Protein AF-A0A2N5Z6J4-F1 (afdb_monomer)

pLDDT: mean 93.91, std 9.05, range [52.53, 98.88]

Mean predicted aligned error: 3.53 Å

Secondary structure (DSSP, 8-state):
----HHHHIIIIIIIIHHHHHHTT-HHHHHHHHHHHHHHHHHTTSSS-TT-TT-HHHHHHHHHHHTS-HHHHHHTGGGHHIIIIIIHHHHHSS--TTEEEE-TT-TTTTT-TT-EETTEEEEEHHHHHHHHHHHHHHHHHHHHTTSS------GGG----

Radius of gyration: 15.39 Å; Cα contacts (8 Å, |Δi|>4): 216; chains: 1; bounding box: 33×27×46 Å

Structure (mmCIF, N/CA/C/O backbone):
data_AF-A0A2N5Z6J4-F1
#
_entry.id   AF-A0A2N5Z6J4-F1
#
loop_
_atom_site.group_PDB
_atom_site.id
_atom_site.type_symbol
_atom_site.label_atom_id
_atom_site.label_alt_id
_atom_site.label_comp_id
_atom_site.label_asym_id
_atom_site.label_entity_id
_atom_site.label_seq_id
_atom_site.pdbx_PDB_ins_code
_atom_site.Cartn_x
_atom_site.Cartn_y
_atom_site.Cartn_z
_atom_site.occupancy
_atom_site.B_iso_or_equiv
_atom_site.auth_seq_id
_atom_site.auth_comp_id
_atom_site.auth_asym_id
_atom_site.auth_atom_id
_atom_site.pdbx_PDB_model_num
ATOM 1 N N . MET A 1 1 ? 5.269 9.453 25.860 1.00 52.53 1 MET A N 1
ATOM 2 C CA . MET A 1 1 ? 4.213 10.074 25.035 1.00 52.53 1 MET A CA 1
ATOM 3 C C . MET A 1 1 ? 3.572 8.949 24.235 1.00 52.53 1 MET A C 1
ATOM 5 O O . MET A 1 1 ? 4.304 8.224 23.576 1.00 52.53 1 MET A O 1
ATOM 9 N N . GLU A 1 2 ? 2.275 8.692 24.409 1.00 60.47 2 GLU A N 1
ATOM 10 C CA . GLU A 1 2 ? 1.576 7.605 23.702 1.00 60.47 2 GLU A CA 1
ATOM 11 C C . GLU A 1 2 ? 1.288 8.087 22.271 1.00 60.47 2 GLU A C 1
ATOM 13 O O . GLU A 1 2 ? 0.508 9.014 22.088 1.00 60.47 2 GLU A O 1
ATOM 18 N N . LEU A 1 3 ? 1.977 7.525 21.272 1.00 71.00 3 LEU A N 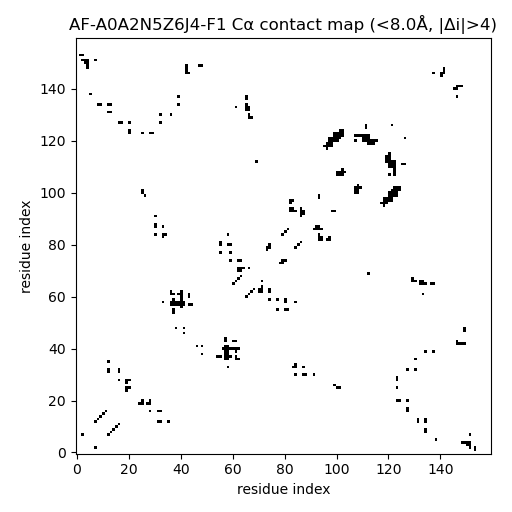1
ATOM 19 C CA . LEU A 1 3 ? 1.750 7.829 19.857 1.00 71.00 3 LEU A CA 1
ATOM 20 C C . LEU A 1 3 ? 0.381 7.276 19.437 1.00 71.00 3 LEU A C 1
ATOM 22 O O . LEU A 1 3 ? 0.162 6.061 19.466 1.00 71.00 3 LEU A O 1
ATOM 26 N N . SER A 1 4 ? -0.536 8.150 19.033 1.00 87.25 4 SER A N 1
ATOM 27 C CA . SER A 1 4 ? -1.816 7.738 18.460 1.00 87.25 4 SER A CA 1
ATOM 28 C C . SER A 1 4 ? -1.611 7.023 17.122 1.00 87.25 4 SER A C 1
ATOM 30 O O . SER A 1 4 ? -0.600 7.192 16.437 1.00 87.25 4 SER A O 1
ATOM 32 N N . SER A 1 5 ? -2.595 6.234 16.695 1.00 90.19 5 SER A N 1
ATOM 33 C CA . SER A 1 5 ? -2.560 5.597 15.372 1.00 90.19 5 SER A CA 1
ATOM 34 C C . SER A 1 5 ? -2.466 6.616 14.231 1.00 90.19 5 SER A C 1
ATOM 36 O O . SER A 1 5 ? -1.793 6.357 13.234 1.00 90.19 5 SER A O 1
ATOM 38 N N . LYS A 1 6 ? -3.101 7.786 14.388 1.00 92.50 6 LYS A N 1
ATOM 39 C CA . LYS A 1 6 ? -3.066 8.879 13.414 1.00 92.50 6 LYS A CA 1
ATOM 40 C C . LYS A 1 6 ? -1.657 9.441 13.282 1.00 92.50 6 LYS A C 1
ATOM 42 O O . LYS A 1 6 ? -1.152 9.546 12.168 1.00 92.50 6 LYS A O 1
ATOM 47 N N . GLU A 1 7 ? -1.007 9.732 14.408 1.00 90.81 7 GLU A N 1
ATOM 48 C CA . GLU A 1 7 ? 0.384 10.198 14.426 1.00 90.81 7 GLU A CA 1
ATOM 49 C C . GLU A 1 7 ? 1.337 9.132 13.883 1.00 90.81 7 GLU A C 1
ATOM 51 O O . GLU A 1 7 ? 2.256 9.455 13.138 1.00 90.81 7 GLU A O 1
ATOM 56 N N . PHE A 1 8 ? 1.094 7.855 14.186 1.00 90.88 8 PHE A N 1
ATOM 57 C CA . PHE A 1 8 ? 1.871 6.749 13.634 1.00 90.88 8 PHE A CA 1
ATOM 58 C C . PHE A 1 8 ? 1.770 6.671 12.105 1.00 90.88 8 PHE A C 1
ATOM 60 O O . PHE A 1 8 ? 2.793 6.593 11.427 1.00 90.88 8 PHE A O 1
ATOM 67 N N . ILE A 1 9 ? 0.556 6.738 11.547 1.00 95.00 9 ILE A N 1
ATOM 68 C CA . ILE A 1 9 ? 0.340 6.739 10.092 1.00 95.00 9 ILE A CA 1
ATOM 69 C C . ILE A 1 9 ? 1.011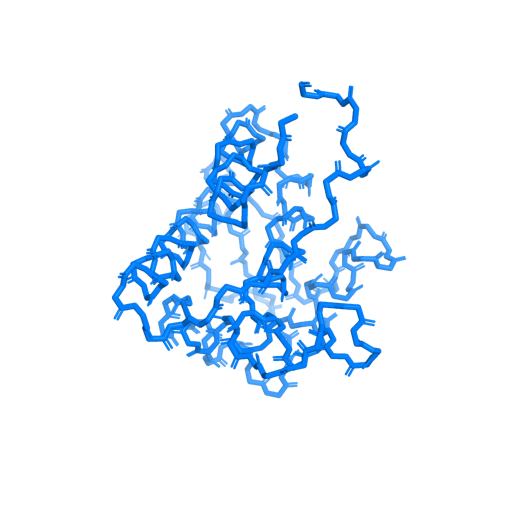 7.961 9.454 1.00 95.00 9 ILE A C 1
ATOM 71 O O . ILE A 1 9 ? 1.702 7.822 8.445 1.00 95.00 9 ILE A O 1
ATOM 75 N N . GLN A 1 10 ? 0.828 9.144 10.042 1.00 95.75 10 GLN A N 1
ATOM 76 C CA . GLN A 1 10 ? 1.407 10.390 9.546 1.00 95.75 10 GLN A CA 1
ATOM 77 C C . GLN A 1 10 ? 2.943 10.333 9.542 1.00 95.75 10 GLN A C 1
ATOM 79 O O . GLN A 1 10 ? 3.572 10.551 8.509 1.00 95.75 10 GLN A O 1
ATOM 84 N N . LYS A 1 11 ? 3.559 9.952 10.660 1.00 92.88 11 LYS A N 1
ATOM 85 C CA . LYS A 1 11 ? 5.016 9.921 10.788 1.00 92.88 11 LYS A CA 1
ATOM 86 C C . LYS A 1 11 ? 5.653 8.794 9.972 1.00 92.88 11 LYS A C 1
ATOM 88 O O . LYS A 1 11 ? 6.506 9.039 9.127 1.00 92.88 11 LYS A O 1
ATOM 93 N N . VAL A 1 12 ? 5.229 7.550 10.185 1.00 93.06 12 VAL A N 1
ATOM 94 C CA . VAL A 1 12 ? 5.932 6.376 9.641 1.00 93.06 12 VAL A CA 1
ATOM 95 C C . VAL A 1 12 ? 5.538 6.114 8.185 1.00 93.06 12 VAL A C 1
ATOM 97 O O . VAL A 1 12 ? 6.390 5.946 7.309 1.00 93.06 12 VAL A O 1
ATOM 100 N N . PHE A 1 13 ? 4.236 6.097 7.887 1.00 96.38 13 PHE A N 1
ATOM 101 C CA . PHE A 1 13 ? 3.759 5.720 6.551 1.00 96.38 13 PHE A CA 1
ATOM 102 C C . PHE A 1 13 ? 3.756 6.874 5.552 1.00 96.38 13 PHE A C 1
ATOM 104 O O . PHE A 1 13 ? 3.866 6.620 4.354 1.00 96.38 13 PHE A O 1
ATOM 111 N N . ILE A 1 14 ? 3.631 8.123 6.010 1.00 98.44 14 ILE A N 1
ATOM 112 C CA . ILE A 1 14 ? 3.710 9.285 5.122 1.00 98.44 14 ILE A CA 1
ATOM 113 C C . ILE A 1 14 ? 5.126 9.857 5.130 1.00 98.44 14 ILE A C 1
ATOM 115 O O . ILE A 1 14 ? 5.788 9.759 4.101 1.00 98.44 14 ILE A O 1
ATOM 119 N N . GLU A 1 15 ? 5.599 10.421 6.241 1.00 97.69 15 GLU A N 1
ATOM 120 C CA . GLU A 1 15 ? 6.823 11.243 6.268 1.00 97.69 15 GLU A CA 1
ATOM 121 C C . GLU A 1 15 ? 8.117 10.430 6.113 1.00 97.69 15 GLU A C 1
ATOM 123 O O . GLU A 1 15 ? 8.950 10.727 5.256 1.00 97.69 15 GLU A O 1
ATOM 128 N N . GLU A 1 16 ? 8.304 9.375 6.906 1.00 96.31 16 GLU A N 1
ATOM 129 C CA . GLU A 1 16 ? 9.515 8.546 6.842 1.00 96.31 16 GLU A CA 1
ATOM 130 C C . GLU A 1 16 ? 9.596 7.766 5.526 1.00 96.31 16 GLU A C 1
ATOM 132 O O . GLU A 1 16 ? 10.663 7.668 4.915 1.00 96.31 16 GLU A O 1
ATOM 137 N N . THR A 1 17 ? 8.454 7.282 5.032 1.00 98.31 17 THR A N 1
ATOM 138 C CA . THR A 1 17 ? 8.386 6.629 3.719 1.00 98.31 17 THR A CA 1
ATOM 139 C C . THR A 1 17 ? 8.668 7.624 2.584 1.00 98.31 17 THR A C 1
ATOM 141 O O . THR A 1 17 ? 9.392 7.276 1.650 1.00 98.31 17 THR A O 1
ATOM 144 N N . GLU A 1 18 ? 8.198 8.878 2.679 1.00 98.56 18 GLU A N 1
ATOM 145 C CA . GLU A 1 18 ? 8.560 9.953 1.735 1.00 98.56 18 GLU A CA 1
ATOM 146 C C . GLU A 1 18 ? 10.069 10.148 1.677 1.00 98.56 18 GLU A C 1
ATOM 148 O O . GLU A 1 18 ? 10.650 10.254 0.598 1.00 98.56 18 GLU A O 1
ATOM 153 N N . ASN A 1 19 ? 10.714 10.168 2.845 1.00 98.44 19 ASN A N 1
ATOM 154 C CA . ASN A 1 19 ? 12.154 10.341 2.947 1.00 98.44 19 ASN A CA 1
ATOM 155 C C . ASN A 1 19 ? 12.905 9.182 2.279 1.00 98.44 19 ASN A C 1
ATOM 157 O O . ASN A 1 19 ? 13.856 9.443 1.545 1.00 98.44 19 ASN A O 1
ATOM 161 N N . LEU A 1 20 ? 12.465 7.930 2.454 1.00 98.50 20 LEU A N 1
ATOM 162 C CA . LEU A 1 20 ? 13.059 6.784 1.751 1.00 98.50 20 LEU A CA 1
ATOM 163 C C . LEU A 1 20 ? 12.969 6.942 0.229 1.00 98.50 20 LEU A C 1
ATOM 165 O O . LEU A 1 20 ? 13.964 6.756 -0.470 1.00 98.50 20 LEU A O 1
ATOM 169 N N . VAL A 1 21 ? 11.795 7.320 -0.281 1.00 98.56 21 VAL A N 1
ATOM 170 C CA . VAL A 1 21 ? 11.568 7.519 -1.719 1.00 98.56 21 VAL A CA 1
ATOM 171 C C . VAL A 1 21 ? 12.407 8.682 -2.250 1.00 98.56 21 VAL A C 1
ATOM 173 O O . VAL A 1 21 ? 13.096 8.528 -3.255 1.00 98.56 21 VAL A O 1
ATOM 176 N N . ARG A 1 22 ? 12.414 9.825 -1.553 1.00 98.25 22 ARG A N 1
ATOM 177 C CA . ARG A 1 22 ? 13.155 11.032 -1.951 1.00 98.25 22 ARG A CA 1
ATOM 178 C C . ARG A 1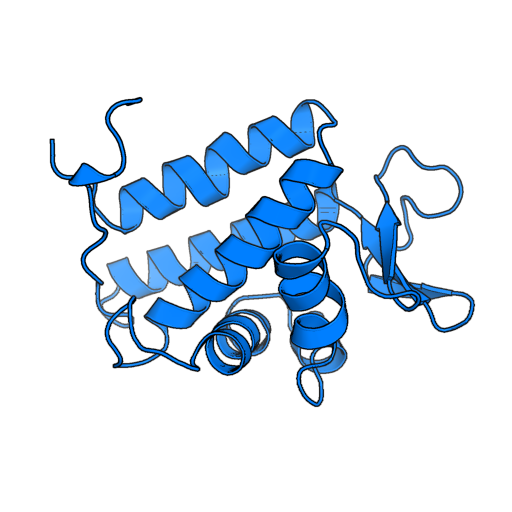 22 ? 14.666 10.809 -1.988 1.00 98.25 22 ARG A C 1
ATOM 180 O O . ARG A 1 22 ? 15.337 11.390 -2.832 1.00 98.25 22 ARG A O 1
ATOM 187 N N . GLN A 1 23 ? 15.195 9.987 -1.084 1.00 98.25 23 GLN A N 1
ATOM 188 C CA . GLN A 1 23 ? 16.622 9.653 -1.025 1.00 98.25 23 GLN A CA 1
ATOM 189 C C . GLN A 1 23 ? 17.013 8.491 -1.958 1.00 98.25 23 GLN A C 1
ATOM 191 O O . GLN A 1 23 ? 18.169 8.082 -1.974 1.00 98.25 23 GLN A O 1
ATOM 196 N N . GLY A 1 24 ? 16.072 7.939 -2.732 1.00 98.06 24 GLY A N 1
ATOM 197 C CA . GLY A 1 24 ? 16.350 6.850 -3.671 1.00 98.06 24 GLY A CA 1
ATOM 198 C C . GLY A 1 24 ? 16.510 5.472 -3.022 1.00 98.06 24 GLY A C 1
ATOM 199 O O . GLY A 1 24 ? 16.944 4.527 -3.681 1.00 98.06 24 GLY A O 1
ATOM 200 N N . PHE A 1 25 ? 16.118 5.303 -1.754 1.00 98.31 25 PHE A N 1
ATOM 201 C CA . PHE A 1 25 ? 16.113 4.011 -1.056 1.00 98.31 25 PHE A CA 1
ATOM 202 C C . PHE A 1 25 ? 14.890 3.163 -1.446 1.00 98.31 25 PHE A C 1
ATOM 204 O O . PHE A 1 25 ? 14.139 2.674 -0.600 1.00 98.31 25 PHE A O 1
ATOM 211 N N . TYR A 1 26 ? 14.677 2.983 -2.752 1.00 98.31 26 TYR A N 1
ATOM 212 C CA . TYR A 1 26 ? 13.439 2.441 -3.314 1.00 98.31 26 TYR A CA 1
ATOM 213 C C . TYR A 1 26 ? 13.116 1.025 -2.846 1.00 98.31 26 TYR A C 1
ATOM 215 O O . TYR A 1 26 ? 11.956 0.712 -2.602 1.00 98.31 26 TYR A O 1
ATOM 223 N N . HIS A 1 27 ? 14.129 0.173 -2.685 1.00 97.44 27 HIS A N 1
ATOM 224 C CA . HIS A 1 27 ? 13.925 -1.190 -2.206 1.00 97.44 27 HIS A CA 1
ATOM 225 C C . HIS A 1 27 ? 13.266 -1.209 -0.819 1.00 97.44 27 HIS A C 1
ATOM 227 O O . HIS A 1 27 ? 12.217 -1.824 -0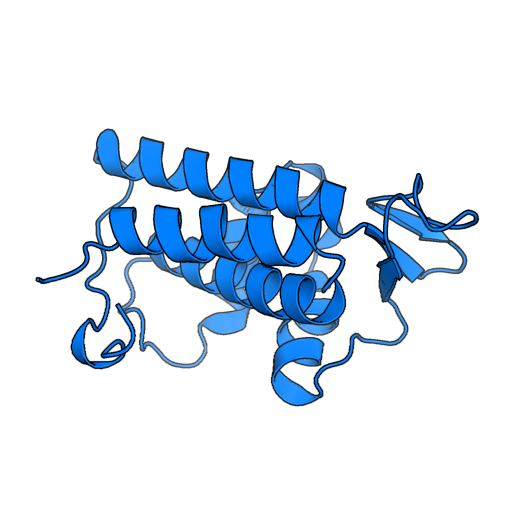.627 1.00 97.44 27 HIS A O 1
ATOM 233 N N . PHE A 1 28 ? 13.839 -0.458 0.124 1.00 98.06 28 PHE A N 1
ATOM 234 C CA . PHE A 1 28 ? 13.279 -0.307 1.464 1.00 98.06 28 PHE A CA 1
ATOM 235 C C . PHE A 1 28 ? 11.922 0.391 1.427 1.00 98.06 28 PHE A C 1
ATOM 237 O O . PHE A 1 28 ? 11.009 -0.030 2.133 1.00 98.06 28 PHE A O 1
ATOM 244 N N . ALA A 1 29 ? 11.749 1.392 0.559 1.00 98.38 29 ALA A N 1
ATOM 245 C CA . ALA A 1 29 ? 10.455 2.033 0.369 1.00 98.38 29 ALA A CA 1
ATOM 246 C C . ALA A 1 29 ? 9.377 1.017 -0.051 1.00 98.38 29 ALA A C 1
ATOM 248 O O . ALA A 1 29 ? 8.309 1.000 0.546 1.00 98.38 29 ALA A O 1
ATOM 249 N N . PHE A 1 30 ? 9.642 0.116 -1.004 1.00 98.62 30 PHE A N 1
ATOM 250 C CA . PHE A 1 30 ? 8.671 -0.908 -1.415 1.00 98.62 30 PHE A CA 1
ATOM 251 C C . PHE A 1 30 ? 8.291 -1.876 -0.299 1.00 98.62 30 PHE A C 1
ATOM 253 O O . PHE A 1 30 ? 7.113 -2.233 -0.190 1.00 98.62 30 PHE A O 1
ATOM 260 N N . VAL A 1 31 ? 9.252 -2.274 0.538 1.00 98.25 31 VAL A N 1
ATOM 261 C CA . VAL A 1 31 ? 8.969 -3.066 1.740 1.00 98.25 31 VAL A CA 1
ATOM 262 C C . VAL A 1 31 ? 8.041 -2.267 2.653 1.00 98.25 31 VAL A C 1
ATOM 264 O O . VAL A 1 31 ? 6.908 -2.670 2.892 1.00 98.25 31 VAL A O 1
ATOM 267 N N . ILE A 1 32 ? 8.436 -1.069 3.079 1.00 98.12 32 ILE A N 1
ATOM 268 C CA . ILE A 1 32 ? 7.618 -0.274 4.004 1.00 98.12 32 ILE A CA 1
ATOM 269 C C . ILE A 1 32 ? 6.221 0.014 3.439 1.00 98.12 32 ILE A C 1
ATOM 271 O O . ILE A 1 32 ? 5.235 -0.197 4.140 1.00 98.12 32 ILE A O 1
ATOM 275 N N . MET A 1 33 ? 6.104 0.391 2.163 1.00 98.75 33 MET A N 1
ATOM 276 C CA . MET A 1 33 ? 4.815 0.640 1.512 1.00 98.75 33 MET A CA 1
ATOM 277 C C . MET A 1 33 ? 3.908 -0.601 1.507 1.00 98.75 33 MET A C 1
ATOM 279 O O . MET A 1 33 ? 2.706 -0.498 1.760 1.00 98.75 33 MET A O 1
ATOM 283 N N . SER A 1 34 ? 4.466 -1.790 1.265 1.00 98.12 34 SER A N 1
ATOM 284 C CA . SER A 1 34 ? 3.696 -3.042 1.235 1.00 98.12 34 SER A CA 1
ATOM 285 C C . SER A 1 34 ? 3.159 -3.423 2.617 1.00 98.12 34 SER A C 1
ATOM 287 O O . SER A 1 34 ? 2.008 -3.845 2.756 1.00 98.12 34 SER A O 1
ATOM 289 N N . GLN A 1 35 ? 3.972 -3.238 3.654 1.00 97.25 35 GLN A N 1
ATOM 290 C CA . GLN A 1 35 ? 3.594 -3.456 5.049 1.00 97.25 35 GLN A CA 1
ATOM 291 C C . GLN A 1 35 ? 2.618 -2.378 5.553 1.00 97.25 35 GLN A C 1
ATOM 293 O O . GLN A 1 35 ? 1.683 -2.686 6.302 1.00 97.25 35 GLN A O 1
ATOM 298 N N . ALA A 1 36 ? 2.779 -1.134 5.096 1.00 98.12 36 ALA A N 1
ATOM 299 C CA . ALA A 1 36 ? 1.864 -0.040 5.389 1.00 98.12 36 ALA A CA 1
ATOM 300 C C . ALA A 1 36 ? 0.464 -0.356 4.858 1.00 98.12 36 ALA A C 1
ATOM 302 O O . ALA A 1 36 ? -0.491 -0.277 5.621 1.00 98.12 36 ALA A O 1
ATOM 303 N N . LEU A 1 37 ? 0.327 -0.816 3.608 1.00 98.62 37 LEU A N 1
ATOM 304 C CA . LEU A 1 37 ? -0.974 -1.190 3.033 1.00 98.62 37 LEU A CA 1
ATOM 305 C C . LEU A 1 37 ? -1.702 -2.262 3.848 1.00 98.62 37 LEU A C 1
ATOM 307 O O . LEU A 1 37 ? -2.899 -2.141 4.102 1.00 98.62 37 LEU A O 1
ATOM 311 N N . GLU A 1 38 ? -0.998 -3.291 4.311 1.00 97.81 38 GLU A N 1
ATOM 312 C CA . GLU A 1 38 ? -1.602 -4.259 5.226 1.00 97.81 38 GLU A CA 1
ATOM 313 C C . GLU A 1 38 ? -2.077 -3.612 6.525 1.00 97.81 38 GLU A C 1
ATOM 315 O O . GLU A 1 38 ? -3.194 -3.868 6.980 1.00 97.81 38 GLU A O 1
ATOM 320 N N . THR A 1 39 ? -1.240 -2.764 7.114 1.00 96.44 39 THR A N 1
ATOM 321 C CA . THR A 1 39 ? -1.583 -2.082 8.359 1.00 96.44 39 THR A CA 1
ATOM 322 C C . THR A 1 39 ? -2.779 -1.151 8.163 1.00 96.44 39 THR A C 1
ATOM 324 O O . THR A 1 39 ? -3.711 -1.211 8.957 1.00 96.44 39 THR A O 1
ATOM 327 N N . LEU A 1 40 ? -2.843 -0.372 7.080 1.00 97.75 40 LEU A N 1
ATOM 328 C CA . LEU A 1 40 ? -4.008 0.453 6.740 1.00 97.75 40 LEU A CA 1
ATOM 329 C C . LEU A 1 40 ? -5.273 -0.401 6.612 1.00 97.75 40 LEU A C 1
ATOM 331 O O . LEU A 1 40 ? -6.323 -0.064 7.152 1.00 97.75 40 LEU A O 1
ATOM 335 N N . GLY A 1 41 ? -5.161 -1.545 5.941 1.00 97.50 41 GLY A N 1
ATOM 336 C CA . GLY A 1 41 ? -6.263 -2.479 5.764 1.00 97.50 41 GLY A CA 1
ATOM 337 C C . GLY A 1 41 ? -6.773 -3.082 7.065 1.00 97.50 41 GLY A C 1
ATOM 338 O O . GLY A 1 41 ? -7.957 -3.394 7.171 1.00 97.50 41 GLY A O 1
ATOM 339 N N . SER A 1 42 ? -5.910 -3.188 8.076 1.00 96.50 42 SER A N 1
ATOM 340 C CA . SER A 1 42 ? -6.321 -3.614 9.408 1.00 96.50 42 SER A CA 1
ATOM 341 C C . SER A 1 42 ? -7.347 -2.665 10.020 1.00 96.50 42 SER A C 1
ATOM 343 O O . SER A 1 42 ? -8.258 -3.146 10.672 1.00 96.50 42 SER A O 1
ATOM 345 N N . PHE A 1 43 ? -7.294 -1.355 9.767 1.00 96.19 43 PHE A N 1
ATOM 346 C CA . PHE A 1 43 ? -8.291 -0.404 10.278 1.00 96.19 43 PHE A CA 1
ATOM 347 C C . PHE A 1 43 ? -9.670 -0.558 9.619 1.00 96.19 43 PHE A C 1
ATOM 349 O O . PHE A 1 43 ? -10.650 -0.016 10.115 1.00 96.19 43 PHE A O 1
ATOM 356 N N . LEU A 1 44 ? -9.765 -1.317 8.522 1.00 95.69 44 LEU A N 1
ATOM 357 C CA . LEU A 1 44 ? -11.004 -1.544 7.773 1.00 95.69 44 LEU A CA 1
ATOM 358 C C . LEU A 1 44 ? -11.744 -2.825 8.190 1.00 95.69 44 LEU A C 1
ATOM 360 O O . LEU A 1 44 ? -12.750 -3.175 7.569 1.00 95.69 44 LEU A O 1
ATOM 364 N N . ASP A 1 45 ? -11.243 -3.532 9.206 1.00 92.56 45 ASP A N 1
ATOM 365 C CA . ASP A 1 45 ? -11.883 -4.692 9.826 1.00 92.56 45 ASP A CA 1
ATOM 366 C C . ASP A 1 45 ? -12.110 -4.474 11.332 1.00 92.56 45 ASP A C 1
ATOM 368 O O . ASP A 1 45 ? -11.565 -3.551 11.936 1.00 92.56 45 ASP A O 1
ATOM 372 N N . SER A 1 46 ? -12.892 -5.342 11.973 1.00 90.38 46 SER A N 1
ATOM 373 C CA . SER A 1 46 ? -13.169 -5.279 13.417 1.00 90.38 46 SER A CA 1
ATOM 374 C C . SER A 1 46 ? -12.180 -6.074 14.283 1.00 90.38 46 SER A C 1
ATOM 376 O O . SER A 1 46 ? -12.310 -6.104 15.504 1.00 90.38 46 SER A O 1
ATOM 378 N N . LYS A 1 47 ? -11.179 -6.738 13.689 1.00 92.06 47 LYS A N 1
ATOM 379 C CA . LYS A 1 47 ? -10.262 -7.634 14.409 1.00 92.06 47 LYS A CA 1
ATOM 380 C C . LYS A 1 47 ? -9.110 -6.855 15.057 1.00 92.06 47 LYS A C 1
ATOM 382 O O . LYS A 1 47 ? -8.634 -5.876 14.485 1.00 92.06 47 LYS A O 1
ATOM 387 N N . PRO A 1 48 ? -8.556 -7.299 16.196 1.00 89.50 48 PRO A N 1
ATOM 388 C CA . PRO A 1 48 ? -7.357 -6.681 16.768 1.00 89.50 48 PRO A CA 1
ATOM 389 C C . PRO A 1 48 ? -6.180 -6.660 15.778 1.00 89.50 48 PRO A C 1
ATOM 391 O O . PRO A 1 48 ? -6.054 -7.563 14.949 1.00 89.50 48 PRO A O 1
ATOM 394 N N . LEU A 1 49 ? -5.271 -5.682 15.878 1.00 87.44 49 LEU A N 1
ATOM 395 C CA . LEU A 1 49 ? -4.105 -5.583 14.979 1.00 87.44 49 LEU A CA 1
ATOM 396 C C . LEU A 1 49 ? -3.271 -6.872 14.950 1.00 87.44 49 LEU A C 1
ATOM 398 O O . LEU A 1 49 ? -2.858 -7.310 13.883 1.00 87.44 49 LEU A O 1
ATOM 402 N N . LYS A 1 50 ? -3.115 -7.541 16.097 1.00 86.75 50 LYS A N 1
ATOM 403 C CA . LYS A 1 50 ? -2.336 -8.784 16.243 1.00 86.75 50 LYS A CA 1
ATOM 404 C C . LYS A 1 50 ? -3.087 -10.063 15.825 1.00 86.75 50 LYS A C 1
ATOM 406 O O . LYS A 1 50 ? -2.603 -11.161 16.086 1.00 86.75 50 LYS A O 1
ATOM 411 N N . ALA A 1 51 ? -4.276 -9.953 15.226 1.00 91.00 51 ALA A N 1
ATOM 412 C CA . ALA A 1 51 ? -5.037 -11.118 14.778 1.00 91.00 51 ALA A CA 1
ATOM 413 C C . ALA A 1 51 ? -4.270 -11.916 13.707 1.00 91.00 51 ALA A C 1
ATOM 415 O O . ALA A 1 51 ? -3.797 -11.351 12.720 1.00 91.00 51 ALA A O 1
ATOM 416 N N . ARG A 1 52 ? -4.176 -13.237 13.904 1.00 91.19 52 ARG A N 1
ATOM 417 C CA . ARG A 1 52 ? -3.485 -14.164 12.995 1.00 91.19 52 ARG A CA 1
ATOM 418 C C . ARG A 1 52 ? -4.240 -14.337 11.677 1.00 91.19 52 ARG A C 1
ATOM 420 O O . ARG A 1 52 ? -5.453 -14.123 11.611 1.00 91.19 52 ARG A O 1
ATOM 427 N N . ASP A 1 53 ? -3.504 -14.707 10.632 1.00 93.31 53 ASP A N 1
ATOM 428 C CA . ASP A 1 53 ? -4.035 -15.065 9.308 1.00 93.31 53 ASP A CA 1
ATOM 429 C C . ASP A 1 53 ? -4.878 -13.967 8.639 1.00 93.31 53 ASP A C 1
ATOM 431 O O . ASP A 1 53 ? -5.781 -14.238 7.851 1.00 93.31 53 ASP A O 1
ATOM 435 N N . GLN A 1 54 ? -4.602 -12.698 8.963 1.00 96.56 54 GLN A N 1
ATOM 436 C CA . GLN A 1 54 ? -5.320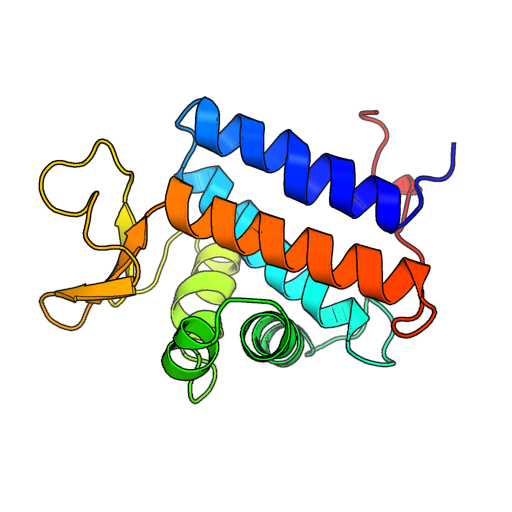 -11.551 8.394 1.00 96.56 54 GLN A CA 1
ATOM 437 C C . GLN A 1 54 ? -4.542 -10.802 7.313 1.00 96.56 54 GLN A C 1
ATOM 439 O O . GLN A 1 54 ? -5.133 -9.979 6.619 1.00 96.56 54 GLN A O 1
ATOM 444 N N . SER A 1 55 ? -3.248 -11.076 7.137 1.00 96.19 55 SER A N 1
ATOM 445 C CA . SER A 1 55 ? -2.379 -10.299 6.245 1.00 96.19 55 SER A CA 1
ATOM 446 C C . SER A 1 55 ? -2.919 -10.184 4.818 1.00 96.19 55 SER A C 1
ATOM 448 O O . SER A 1 55 ? -3.054 -9.078 4.294 1.00 96.19 55 SER A O 1
ATOM 450 N N . LYS A 1 56 ? -3.330 -11.314 4.223 1.00 97.69 56 LYS A N 1
ATOM 451 C CA . LYS A 1 56 ? -3.896 -11.367 2.865 1.00 97.69 56 LYS A CA 1
ATOM 452 C C . LYS A 1 56 ? -5.135 -10.487 2.714 1.00 97.69 56 LYS A C 1
ATOM 454 O O . LYS A 1 56 ? -5.216 -9.664 1.797 1.00 97.69 56 LYS A O 1
ATOM 459 N N . LEU A 1 57 ? -6.089 -10.649 3.630 1.00 97.88 57 LEU A N 1
ATOM 460 C CA . LEU A 1 57 ? -7.359 -9.928 3.596 1.00 97.88 57 LEU A CA 1
ATOM 461 C C . LEU A 1 57 ? -7.161 -8.437 3.854 1.00 97.88 57 LEU A C 1
ATOM 463 O O . LEU A 1 57 ? -7.688 -7.622 3.105 1.00 97.88 57 LEU A O 1
ATOM 467 N N . ARG A 1 58 ? -6.349 -8.072 4.847 1.00 98.00 58 ARG A N 1
ATOM 468 C CA . ARG A 1 58 ? -6.078 -6.676 5.201 1.00 98.00 58 ARG A CA 1
ATOM 469 C C . ARG A 1 58 ? -5.375 -5.932 4.083 1.00 98.00 58 ARG A C 1
ATOM 471 O O . ARG A 1 58 ? -5.885 -4.911 3.634 1.00 98.00 58 ARG A O 1
ATOM 478 N N . PHE A 1 59 ? -4.282 -6.478 3.556 1.00 98.50 59 PHE A N 1
ATOM 479 C CA . PHE A 1 59 ? -3.621 -5.890 2.392 1.00 98.50 59 PHE A CA 1
ATOM 480 C C . PHE A 1 59 ? -4.613 -5.667 1.243 1.00 98.50 59 PHE A C 1
ATOM 482 O O . PHE A 1 59 ? -4.676 -4.590 0.651 1.00 98.50 59 PHE A O 1
ATOM 489 N N . SER A 1 60 ? -5.468 -6.659 0.990 1.00 98.25 60 SER A N 1
ATOM 490 C CA . SER A 1 60 ? -6.472 -6.570 -0.069 1.00 98.25 60 SER A CA 1
ATOM 491 C C . SER A 1 60 ? -7.576 -5.559 0.223 1.00 98.25 60 SER A C 1
ATOM 493 O O . SER A 1 60 ? -8.044 -4.891 -0.692 1.00 98.25 60 SER A O 1
ATOM 495 N N . HIS A 1 61 ? -7.979 -5.382 1.480 1.00 97.69 61 HIS A N 1
ATOM 496 C CA . HIS A 1 61 ? -8.924 -4.339 1.863 1.00 97.69 61 HIS A CA 1
ATOM 497 C C . HIS A 1 61 ? -8.368 -2.945 1.579 1.00 97.69 61 HIS A C 1
ATOM 499 O O . HIS A 1 61 ? -9.088 -2.130 1.005 1.00 97.69 61 HIS A O 1
ATOM 505 N N . ALA A 1 62 ? -7.101 -2.677 1.904 1.00 98.38 62 ALA A N 1
ATOM 506 C CA . ALA A 1 62 ? -6.477 -1.397 1.576 1.00 98.38 62 ALA A CA 1
ATOM 507 C C . ALA A 1 62 ? -6.383 -1.177 0.060 1.00 98.38 62 ALA A C 1
ATOM 509 O O . ALA A 1 62 ? -6.782 -0.121 -0.432 1.00 98.38 62 ALA A O 1
ATOM 510 N N . MET A 1 63 ? -5.943 -2.193 -0.688 1.00 98.12 63 MET A N 1
ATOM 511 C CA . MET A 1 63 ? -5.882 -2.135 -2.152 1.00 98.12 63 MET A CA 1
ATOM 512 C C . MET A 1 63 ? -7.243 -1.856 -2.791 1.00 98.12 63 MET A C 1
ATOM 514 O O . MET A 1 63 ? -7.346 -1.058 -3.720 1.00 98.12 63 MET A O 1
ATOM 518 N N . ASN A 1 64 ? -8.298 -2.484 -2.277 1.00 97.19 64 ASN A N 1
ATOM 519 C CA . ASN A 1 64 ? -9.618 -2.415 -2.891 1.00 97.19 64 ASN A CA 1
ATOM 520 C C . ASN A 1 64 ? -10.413 -1.175 -2.457 1.00 97.19 64 ASN A C 1
ATOM 522 O O . ASN A 1 64 ? -11.287 -0.735 -3.200 1.00 97.19 64 ASN A O 1
ATOM 526 N N . LYS A 1 65 ? -10.149 -0.625 -1.262 1.00 96.94 65 LYS A N 1
ATOM 527 C CA . LYS A 1 65 ? -10.951 0.465 -0.675 1.00 96.94 65 LYS A CA 1
ATOM 528 C C . LYS A 1 65 ? -10.223 1.806 -0.570 1.00 96.94 65 LYS A C 1
ATOM 530 O O . LYS A 1 65 ? -10.886 2.838 -0.598 1.00 96.94 65 LYS A O 1
ATOM 535 N N . LEU A 1 66 ? -8.896 1.817 -0.415 1.00 98.19 66 LEU A N 1
ATOM 536 C CA . LEU A 1 66 ? -8.134 3.046 -0.149 1.00 98.19 66 LEU A CA 1
ATOM 537 C C . LEU A 1 66 ? -7.289 3.497 -1.340 1.00 98.19 66 LEU A C 1
ATOM 539 O O . LEU A 1 66 ? -7.216 4.699 -1.600 1.00 98.19 66 LEU A O 1
ATOM 543 N N . MET A 1 67 ? -6.690 2.561 -2.075 1.00 98.44 67 MET A N 1
ATOM 544 C CA . MET A 1 67 ? -5.866 2.858 -3.252 1.00 98.44 67 MET A CA 1
ATOM 545 C C . MET A 1 67 ? -6.718 3.308 -4.457 1.00 98.44 67 MET A C 1
ATOM 547 O O . MET A 1 67 ? -7.947 3.169 -4.452 1.00 98.44 67 MET A O 1
ATOM 551 N N . PRO A 1 68 ? -6.114 3.883 -5.515 1.00 97.88 68 PRO A N 1
ATOM 552 C CA . PRO A 1 68 ? -6.820 4.126 -6.771 1.00 97.88 68 PRO A CA 1
ATOM 553 C C . PRO A 1 68 ? -7.477 2.858 -7.334 1.00 97.88 68 PRO A C 1
ATOM 555 O O . PRO A 1 68 ? -6.927 1.764 -7.248 1.00 97.88 68 PRO A O 1
ATOM 558 N N . ILE A 1 69 ? -8.625 3.008 -8.002 1.00 96.25 69 ILE A N 1
ATOM 559 C CA . ILE A 1 69 ? -9.456 1.879 -8.469 1.00 96.25 69 ILE A CA 1
ATOM 560 C C . ILE A 1 69 ? -8.712 0.869 -9.363 1.00 96.25 69 ILE A C 1
ATOM 562 O O . ILE A 1 69 ? -9.080 -0.302 -9.435 1.00 96.25 69 ILE A O 1
ATOM 566 N N . LYS A 1 70 ? -7.637 1.300 -10.035 1.00 97.12 70 LYS A N 1
ATOM 567 C CA . LYS A 1 70 ? -6.785 0.433 -10.860 1.00 97.12 70 LYS A CA 1
ATOM 568 C C . LYS A 1 70 ? -6.136 -0.691 -10.038 1.00 97.12 70 LYS A C 1
ATOM 570 O O . LYS A 1 70 ? -6.040 -1.807 -10.538 1.00 97.12 70 LYS A O 1
ATOM 575 N N . TYR A 1 71 ? -5.763 -0.433 -8.782 1.00 98.06 71 TYR A N 1
ATOM 576 C CA . TYR A 1 71 ? -5.161 -1.439 -7.901 1.00 98.06 71 TYR A CA 1
ATOM 577 C C . TYR A 1 71 ? -6.137 -2.548 -7.528 1.00 98.06 71 TYR A C 1
ATOM 579 O O . TYR A 1 71 ? -5.723 -3.698 -7.457 1.00 98.06 71 TYR A O 1
ATOM 587 N N . ALA A 1 72 ? -7.427 -2.238 -7.368 1.00 96.12 72 ALA A N 1
ATOM 588 C CA . ALA A 1 72 ? -8.443 -3.248 -7.078 1.00 96.12 72 ALA A CA 1
ATOM 589 C C . ALA A 1 72 ? -8.513 -4.319 -8.181 1.00 96.12 72 ALA A C 1
ATOM 591 O O . ALA A 1 72 ? -8.651 -5.500 -7.889 1.00 96.12 72 ALA A O 1
ATOM 592 N N . ARG A 1 73 ? -8.349 -3.913 -9.450 1.00 95.19 73 ARG A N 1
ATOM 593 C CA . ARG A 1 73 ? -8.294 -4.842 -10.593 1.00 95.19 73 ARG A CA 1
ATOM 594 C C . ARG A 1 73 ? -6.994 -5.644 -10.631 1.00 95.19 73 ARG A C 1
ATOM 596 O O . ARG A 1 73 ? -7.006 -6.812 -10.989 1.00 95.19 73 ARG A O 1
ATOM 603 N N . LEU A 1 74 ? -5.870 -5.018 -10.286 1.00 95.75 74 LEU A N 1
ATOM 604 C CA . LEU A 1 74 ? -4.560 -5.677 -10.270 1.00 95.75 74 LEU A CA 1
ATOM 605 C C . LEU A 1 74 ? -4.397 -6.639 -9.087 1.00 95.75 74 LEU A C 1
ATOM 607 O O . LEU A 1 74 ? -3.637 -7.596 -9.178 1.00 95.75 74 LEU A O 1
ATOM 611 N N . ASN A 1 75 ? -5.114 -6.394 -7.991 1.00 96.69 75 ASN A N 1
ATOM 612 C CA . ASN A 1 75 ? -5.168 -7.257 -6.817 1.00 96.69 75 ASN A CA 1
ATOM 613 C C . ASN A 1 75 ? -6.291 -8.309 -6.902 1.00 96.69 75 ASN A C 1
ATOM 615 O O . ASN A 1 75 ? -6.692 -8.861 -5.874 1.00 96.69 75 ASN A O 1
ATOM 619 N N . ASP A 1 76 ? -6.813 -8.583 -8.102 1.00 93.12 76 ASP A N 1
ATOM 620 C CA . ASP A 1 76 ? -7.761 -9.677 -8.299 1.00 93.12 76 ASP A CA 1
ATOM 621 C C . ASP A 1 76 ? -7.178 -10.987 -7.757 1.00 93.12 76 ASP A C 1
ATOM 623 O O . ASP A 1 76 ? -5.972 -11.224 -7.854 1.00 93.12 76 ASP A O 1
ATOM 627 N N . ASN A 1 77 ? -8.015 -11.796 -7.107 1.00 94.75 77 ASN A N 1
ATOM 628 C CA . ASN A 1 77 ? -7.598 -13.021 -6.420 1.00 94.75 77 ASN A CA 1
ATOM 629 C C . ASN A 1 77 ? -6.363 -12.860 -5.503 1.00 94.75 77 ASN A C 1
ATOM 631 O O . ASN A 1 77 ? -5.605 -13.805 -5.304 1.00 94.75 77 ASN A O 1
ATOM 635 N N . HIS A 1 78 ? -6.165 -11.671 -4.917 1.00 96.88 78 HIS A N 1
ATOM 636 C CA . HIS A 1 78 ? -5.044 -11.350 -4.025 1.00 96.88 78 HIS A CA 1
ATOM 637 C C . HIS A 1 78 ? -3.655 -11.380 -4.692 1.00 96.88 78 HIS A C 1
ATOM 639 O O . HIS A 1 78 ? -2.644 -11.507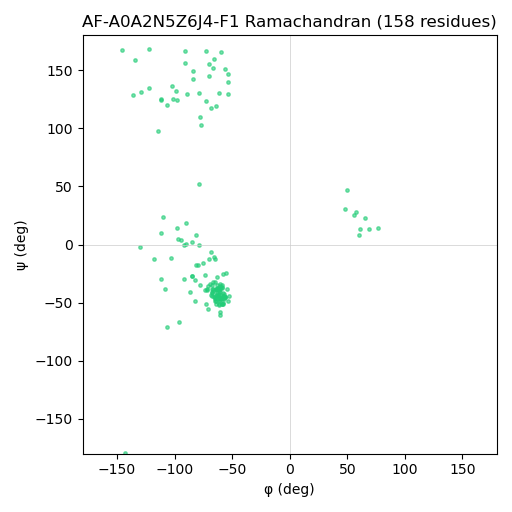 -3.999 1.00 96.88 78 HIS A O 1
ATOM 645 N N . LEU A 1 79 ? -3.576 -11.217 -6.017 1.00 96.44 79 LEU A N 1
ATOM 646 C CA . LEU A 1 79 ? -2.313 -11.315 -6.757 1.00 96.44 79 LEU A CA 1
ATOM 647 C C . LEU A 1 79 ? -1.228 -10.361 -6.245 1.00 96.44 79 LEU A C 1
ATOM 649 O O . LEU A 1 79 ? -0.097 -10.793 -6.036 1.00 96.44 79 LEU A O 1
ATOM 653 N N . LEU A 1 80 ? -1.550 -9.088 -5.985 1.00 97.50 80 LEU A N 1
ATOM 654 C CA . LEU A 1 80 ? -0.561 -8.143 -5.448 1.00 97.50 80 LEU A CA 1
ATOM 655 C C . LEU A 1 80 ? -0.133 -8.511 -4.028 1.00 97.50 80 LEU A C 1
ATOM 657 O O . LEU A 1 80 ? 1.023 -8.299 -3.670 1.00 97.50 80 LEU A O 1
ATOM 661 N N . TYR A 1 81 ? -1.016 -9.097 -3.221 1.00 98.00 81 TYR A N 1
ATOM 662 C CA . TYR A 1 81 ? -0.593 -9.619 -1.928 1.00 98.00 81 TYR A CA 1
ATOM 663 C C . TYR A 1 81 ? 0.458 -10.725 -2.096 1.00 98.00 81 TYR A C 1
ATOM 665 O O . TYR A 1 81 ? 1.522 -10.635 -1.489 1.00 98.00 81 TYR A O 1
ATOM 673 N N . ASP A 1 82 ? 0.188 -11.741 -2.918 1.00 97.19 82 ASP A N 1
ATOM 674 C CA . ASP A 1 82 ? 1.084 -12.894 -3.056 1.00 97.19 82 ASP A CA 1
ATOM 675 C C . ASP A 1 82 ? 2.414 -12.485 -3.741 1.00 97.19 82 ASP A C 1
ATOM 677 O O . ASP A 1 82 ? 3.509 -12.828 -3.280 1.00 97.19 82 ASP A O 1
ATOM 681 N N . GLN A 1 83 ? 2.337 -11.671 -4.798 1.00 97.25 83 GLN A N 1
ATOM 682 C CA . GLN A 1 83 ? 3.477 -11.304 -5.646 1.00 97.25 83 GLN A CA 1
ATOM 683 C C . GLN A 1 83 ? 4.348 -10.160 -5.109 1.00 97.25 83 GLN A C 1
ATOM 685 O O . GLN A 1 83 ? 5.547 -10.133 -5.408 1.00 97.25 83 GLN A O 1
ATOM 690 N N . LEU A 1 84 ? 3.762 -9.213 -4.365 1.00 97.81 84 LEU A N 1
ATOM 691 C CA . LEU A 1 84 ? 4.459 -8.049 -3.807 1.00 97.81 84 LEU A CA 1
ATOM 692 C C . LEU A 1 84 ? 4.647 -8.208 -2.302 1.00 97.81 84 LEU A C 1
ATOM 694 O O . LEU A 1 84 ? 5.763 -8.439 -1.846 1.00 97.81 84 LEU A O 1
ATOM 698 N N . ARG A 1 85 ? 3.558 -8.112 -1.527 1.00 97.75 85 ARG A N 1
ATOM 699 C CA . ARG A 1 85 ? 3.633 -8.047 -0.061 1.00 97.75 85 ARG A CA 1
ATOM 700 C C . ARG A 1 85 ? 4.292 -9.301 0.499 1.00 97.75 85 ARG A C 1
ATOM 702 O O . ARG A 1 85 ? 5.297 -9.194 1.197 1.00 97.75 85 ARG A O 1
ATOM 709 N N . ALA A 1 86 ? 3.706 -10.474 0.260 1.00 97.06 86 ALA A N 1
ATOM 710 C CA . ALA A 1 86 ? 4.163 -11.729 0.848 1.00 97.06 86 ALA A CA 1
ATOM 711 C C . ALA A 1 86 ? 5.597 -12.049 0.410 1.00 97.06 86 ALA A C 1
ATOM 713 O O . ALA A 1 86 ? 6.426 -12.402 1.244 1.00 97.06 86 ALA A O 1
ATOM 714 N N . SER A 1 87 ? 5.904 -11.833 -0.871 1.00 97.12 87 SER A N 1
ATOM 715 C CA . SER A 1 87 ? 7.255 -12.009 -1.411 1.00 97.12 87 SER A CA 1
ATOM 716 C C . SER A 1 87 ? 8.277 -11.112 -0.692 1.00 97.12 87 SER A C 1
ATOM 718 O O . SER A 1 87 ? 9.264 -11.627 -0.160 1.00 97.12 87 SER A O 1
ATOM 720 N N . LEU A 1 88 ? 8.010 -9.804 -0.566 1.00 97.50 88 LEU A N 1
ATOM 721 C CA . LEU A 1 88 ? 8.905 -8.867 0.127 1.00 97.50 88 LEU A CA 1
ATOM 722 C C . LEU A 1 88 ? 9.057 -9.201 1.617 1.00 97.50 88 LEU A C 1
ATOM 724 O O . LEU A 1 88 ? 10.159 -9.124 2.149 1.00 97.50 88 LEU A O 1
ATOM 728 N N . ALA A 1 89 ? 7.979 -9.625 2.280 1.00 96.50 89 ALA A N 1
ATOM 729 C CA . ALA A 1 89 ? 8.014 -9.997 3.694 1.00 96.50 89 ALA A CA 1
ATOM 730 C C . ALA A 1 89 ? 8.856 -11.256 3.962 1.00 96.50 89 ALA A C 1
ATOM 732 O O . ALA A 1 89 ? 9.552 -11.323 4.971 1.00 96.50 89 ALA A O 1
ATOM 733 N N . HIS A 1 90 ? 8.771 -12.263 3.087 1.00 95.12 90 HIS A N 1
ATOM 734 C CA . HIS A 1 90 ? 9.420 -13.559 3.302 1.00 95.12 90 HIS A CA 1
ATOM 735 C C . HIS A 1 90 ? 10.821 -13.657 2.704 1.00 95.12 90 HIS A C 1
ATOM 737 O O . HIS A 1 90 ? 11.644 -14.413 3.211 1.00 95.12 90 HIS A O 1
ATOM 743 N N . T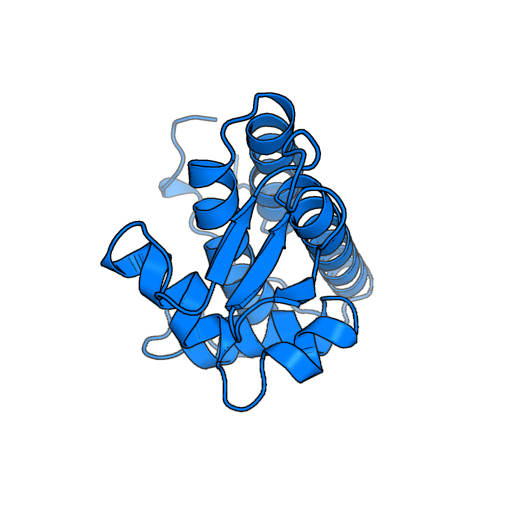HR A 1 91 ? 11.088 -12.933 1.618 1.00 95.56 91 THR A N 1
ATOM 744 C CA . THR A 1 91 ? 12.319 -13.102 0.827 1.00 95.56 91 THR A CA 1
ATOM 745 C C . THR A 1 91 ? 13.047 -11.798 0.540 1.00 95.56 91 THR A C 1
ATOM 747 O O . THR A 1 91 ? 14.108 -11.828 -0.077 1.00 95.56 91 THR A O 1
ATOM 750 N N . PHE A 1 92 ? 12.496 -10.656 0.969 1.00 93.25 92 PHE A N 1
ATOM 751 C CA . PHE A 1 92 ? 13.052 -9.332 0.681 1.00 93.25 92 PHE A CA 1
ATOM 752 C C . PHE A 1 92 ? 13.220 -9.070 -0.827 1.00 93.25 92 PHE A C 1
ATOM 754 O O . PHE A 1 92 ? 14.051 -8.283 -1.250 1.00 93.25 92 PHE A O 1
ATOM 761 N N . THR A 1 93 ? 12.436 -9.746 -1.667 1.00 93.81 93 THR A N 1
ATOM 762 C CA . THR A 1 93 ? 12.368 -9.535 -3.116 1.00 93.81 93 THR A CA 1
ATOM 763 C C . THR A 1 93 ? 10.938 -9.774 -3.597 1.00 93.81 93 THR A C 1
ATOM 765 O O . THR A 1 93 ? 10.097 -10.263 -2.843 1.00 93.81 93 THR A O 1
ATOM 768 N N . THR A 1 94 ? 10.620 -9.393 -4.830 1.00 92.31 94 THR A N 1
ATOM 769 C CA . THR A 1 94 ? 9.301 -9.642 -5.422 1.00 92.31 94 THR A CA 1
ATOM 770 C C . THR A 1 94 ? 9.262 -10.965 -6.170 1.00 92.31 94 THR A C 1
ATOM 772 O O . THR A 1 94 ? 10.289 -11.556 -6.506 1.00 92.31 94 THR A O 1
ATOM 775 N N . SER A 1 95 ? 8.054 -11.420 -6.498 1.00 93.38 95 SER A N 1
ATOM 776 C CA . SER A 1 95 ? 7.890 -12.487 -7.486 1.00 93.38 95 SER A CA 1
ATOM 777 C C . SER A 1 95 ? 8.466 -12.090 -8.855 1.00 93.38 95 SER A C 1
ATOM 779 O O . SER A 1 95 ? 8.674 -10.911 -9.156 1.00 93.38 95 SER A O 1
ATOM 781 N N . ARG A 1 96 ? 8.646 -13.082 -9.738 1.00 93.31 96 ARG A N 1
ATOM 782 C CA . ARG A 1 96 ? 9.118 -12.866 -11.119 1.00 93.31 96 ARG A CA 1
ATOM 783 C C . ARG A 1 96 ? 8.128 -12.077 -11.986 1.00 93.31 96 ARG A C 1
ATOM 785 O O . ARG A 1 96 ? 8.489 -11.681 -13.091 1.00 93.31 96 ARG A O 1
ATOM 792 N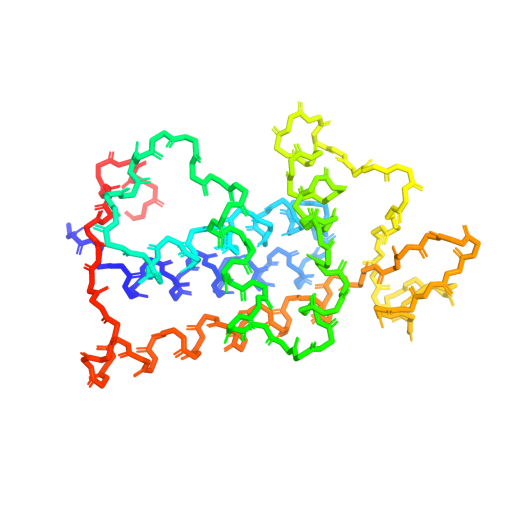 N . GLN A 1 97 ? 6.903 -11.877 -11.499 1.00 96.19 97 GLN A N 1
ATOM 793 C CA . GLN A 1 97 ? 5.810 -11.180 -12.175 1.00 96.19 97 GLN A CA 1
ATOM 794 C C . GLN A 1 97 ? 5.755 -9.680 -11.848 1.00 96.19 97 GLN A C 1
ATOM 796 O O . GLN A 1 97 ? 4.893 -8.981 -12.376 1.00 96.19 97 GLN A O 1
ATOM 801 N N . ILE A 1 98 ? 6.656 -9.166 -11.003 1.00 97.75 98 ILE A N 1
ATOM 802 C CA . ILE A 1 98 ? 6.727 -7.740 -10.665 1.00 97.75 98 ILE A CA 1
ATOM 803 C C . ILE A 1 98 ? 8.109 -7.188 -10.999 1.00 97.75 98 ILE A C 1
ATOM 805 O O . ILE A 1 98 ? 9.131 -7.786 -10.669 1.00 97.75 98 ILE A O 1
ATOM 809 N N . ILE A 1 99 ? 8.121 -6.017 -11.630 1.00 98.06 99 ILE A N 1
ATOM 810 C CA . ILE A 1 99 ? 9.301 -5.176 -11.803 1.00 98.06 99 ILE A CA 1
ATOM 811 C C . ILE A 1 99 ? 9.159 -3.988 -10.857 1.00 98.06 99 ILE A C 1
ATOM 813 O O . ILE A 1 99 ? 8.213 -3.206 -10.963 1.00 98.06 99 ILE A O 1
ATOM 817 N N . LEU A 1 100 ? 10.121 -3.847 -9.949 1.00 98.12 100 LEU A N 1
ATOM 818 C CA . LEU A 1 100 ? 10.284 -2.648 -9.137 1.00 98.12 100 LEU A CA 1
ATOM 819 C C . LEU A 1 100 ? 11.189 -1.661 -9.877 1.00 98.12 100 LEU A C 1
ATOM 821 O O . LEU A 1 100 ? 12.268 -2.029 -10.340 1.00 98.12 100 LEU A O 1
ATOM 825 N N . SER A 1 101 ? 10.748 -0.414 -10.002 1.00 98.44 101 SER A N 1
ATOM 826 C CA . SER A 1 101 ? 11.458 0.631 -10.736 1.00 98.44 101 SER A CA 1
ATOM 827 C C . SER A 1 101 ? 11.334 1.999 -10.060 1.00 98.44 101 SER A C 1
ATOM 829 O O . SER A 1 101 ? 10.699 2.140 -9.014 1.00 98.44 101 SER A O 1
ATOM 831 N N . SER A 1 102 ? 11.938 3.009 -10.677 1.00 98.50 102 SER A N 1
ATOM 832 C CA . SER A 1 102 ? 11.917 4.414 -10.272 1.00 98.50 102 SER A CA 1
ATOM 833 C C . SER A 1 102 ? 11.662 5.310 -11.479 1.00 98.50 102 SER A C 1
ATOM 835 O O . SER A 1 102 ? 11.944 4.922 -12.615 1.00 98.50 102 SER A O 1
ATOM 837 N N . ARG A 1 103 ? 11.187 6.540 -11.253 1.00 98.38 103 ARG A N 1
ATOM 838 C CA . ARG A 1 103 ? 10.965 7.531 -12.327 1.00 98.38 103 ARG A CA 1
ATOM 839 C C . ARG A 1 103 ? 12.238 7.849 -13.120 1.00 98.38 103 ARG A C 1
ATOM 841 O O . ARG A 1 103 ? 12.157 8.232 -14.284 1.00 98.38 103 ARG A O 1
ATOM 848 N N . THR A 1 104 ? 13.406 7.672 -12.503 1.00 97.38 104 THR A N 1
ATOM 849 C CA . THR A 1 104 ? 14.724 7.867 -13.125 1.00 97.38 104 THR A CA 1
ATOM 850 C C . THR A 1 104 ? 15.127 6.743 -14.083 1.00 97.38 104 THR A C 1
ATOM 852 O O . THR A 1 104 ? 16.037 6.927 -14.887 1.00 97.38 104 THR A O 1
ATOM 855 N N . ASN A 1 105 ? 14.461 5.585 -14.041 1.00 98.19 105 ASN A N 1
ATOM 856 C CA . ASN A 1 105 ? 14.744 4.481 -14.948 1.00 98.19 105 ASN A CA 1
ATOM 857 C C . ASN A 1 105 ? 14.233 4.788 -16.369 1.00 98.19 105 ASN A C 1
ATOM 859 O O . ASN A 1 105 ? 13.041 5.023 -16.575 1.00 98.19 105 ASN A O 1
ATOM 863 N N . HIS A 1 106 ? 15.122 4.731 -17.364 1.00 97.00 106 HIS A N 1
ATOM 864 C CA . HIS A 1 106 ? 14.789 5.076 -18.750 1.00 97.00 106 HIS A CA 1
ATOM 865 C C . HIS A 1 106 ? 13.757 4.143 -19.403 1.00 97.00 106 HIS A C 1
ATOM 867 O O . HIS A 1 106 ? 12.977 4.594 -20.240 1.00 97.00 106 HIS A O 1
ATOM 873 N N . GLU A 1 107 ? 13.737 2.861 -19.036 1.00 97.19 107 GLU A N 1
ATOM 874 C CA . GLU A 1 107 ? 12.870 1.863 -19.668 1.00 97.19 107 GLU A CA 1
ATOM 875 C C . GLU A 1 107 ? 11.480 1.802 -19.020 1.00 97.19 107 GLU A C 1
ATOM 877 O O . GLU A 1 107 ? 10.464 1.687 -19.714 1.00 97.19 107 GLU A O 1
ATOM 882 N N . PHE A 1 108 ? 11.428 1.884 -17.690 1.00 98.06 108 PHE A N 1
ATOM 883 C CA . PHE A 1 108 ? 10.243 1.572 -16.889 1.00 98.06 108 PHE A CA 1
ATOM 884 C C . PHE A 1 108 ? 9.696 2.755 -16.084 1.00 98.06 108 PHE A C 1
ATOM 886 O O . PHE A 1 108 ? 8.559 2.688 -15.617 1.00 98.06 108 PHE A O 1
ATOM 893 N N . GLY A 1 109 ? 10.434 3.862 -15.962 1.00 97.44 109 GLY A N 1
ATOM 894 C CA . GLY A 1 109 ? 10.089 4.970 -15.062 1.00 97.44 109 GLY A CA 1
ATOM 895 C C . GLY A 1 109 ? 8.801 5.725 -15.398 1.00 97.44 109 GLY A C 1
ATOM 896 O O . GLY A 1 109 ? 8.301 6.478 -14.571 1.00 97.44 109 GLY A O 1
ATOM 897 N N . LYS A 1 110 ? 8.224 5.505 -16.587 1.00 98.00 110 LYS A N 1
ATOM 898 C CA . LYS A 1 110 ? 6.922 6.062 -17.013 1.00 98.00 110 LYS A CA 1
ATOM 899 C C . LYS A 1 110 ? 5.826 5.001 -17.157 1.00 98.00 110 LYS A C 1
ATOM 901 O O . LYS A 1 110 ? 4.764 5.276 -17.714 1.00 98.00 110 LYS A O 1
ATOM 906 N N . LYS A 1 111 ? 6.089 3.772 -16.705 1.00 98.31 111 LYS A N 1
ATOM 907 C CA . LYS A 1 111 ? 5.244 2.595 -16.949 1.00 98.31 111 LYS A CA 1
ATOM 908 C C . LYS A 1 111 ? 4.515 2.102 -15.698 1.00 98.31 111 LYS A C 1
ATOM 910 O O . LYS A 1 111 ? 4.125 0.941 -15.633 1.00 98.31 111 LYS A O 1
ATOM 915 N N . HIS A 1 112 ? 4.303 2.964 -14.704 1.00 98.62 112 HIS A N 1
ATOM 916 C CA . HIS A 1 112 ? 3.602 2.585 -13.481 1.00 98.62 112 HIS A CA 1
ATOM 917 C C . HIS A 1 112 ? 2.226 1.955 -13.761 1.00 98.62 112 HIS A C 1
ATOM 919 O O . HIS A 1 112 ? 1.414 2.504 -14.510 1.00 98.62 112 HIS A O 1
ATOM 925 N N . LEU A 1 113 ? 1.979 0.790 -13.152 1.00 98.06 113 LEU A N 1
ATOM 926 C CA . LEU A 1 113 ? 0.787 -0.050 -13.324 1.00 98.06 113 LEU A CA 1
ATOM 927 C C . LEU A 1 113 ? 0.561 -0.578 -14.748 1.00 98.06 113 LEU A C 1
ATOM 929 O O . LEU A 1 113 ? -0.523 -1.083 -15.049 1.00 98.06 113 LEU A O 1
ATOM 933 N N . GLN A 1 114 ? 1.560 -0.487 -15.624 1.00 98.00 114 GLN A N 1
ATOM 934 C CA . GLN A 1 114 ? 1.531 -1.118 -16.940 1.00 98.00 114 GLN A CA 1
ATOM 935 C C . GLN A 1 114 ? 2.131 -2.523 -16.862 1.00 98.00 114 GLN A C 1
ATOM 937 O O . GLN A 1 114 ? 2.928 -2.832 -15.971 1.00 98.00 114 GLN A O 1
ATOM 942 N N . LYS A 1 115 ? 1.738 -3.376 -17.810 1.00 96.56 115 LYS A N 1
ATOM 943 C CA . LYS A 1 115 ? 2.336 -4.696 -18.004 1.00 96.56 115 LYS A CA 1
ATOM 944 C C . LYS A 1 115 ? 3.287 -4.669 -19.197 1.00 96.56 115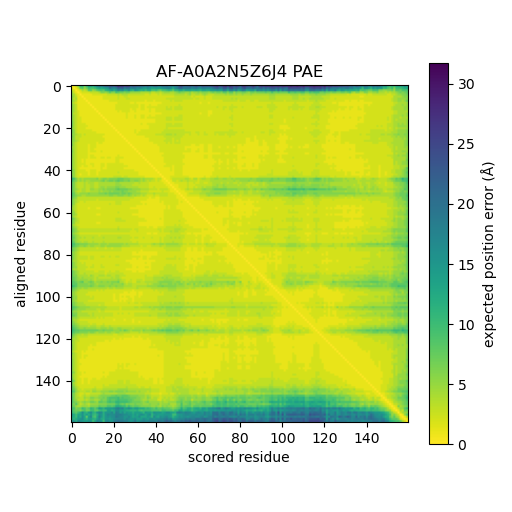 LYS A C 1
ATOM 946 O O . LYS A 1 115 ? 2.928 -4.131 -20.241 1.00 96.56 115 LYS A O 1
ATOM 951 N N . GLN A 1 116 ? 4.455 -5.280 -19.043 1.00 95.44 116 GLN A N 1
ATOM 952 C CA . GLN A 1 116 ? 5.395 -5.575 -20.125 1.00 95.44 116 GLN A CA 1
ATOM 953 C C . GLN A 1 116 ? 5.897 -7.006 -19.928 1.00 95.44 116 GLN A C 1
ATOM 955 O O . GLN A 1 116 ? 6.301 -7.352 -18.820 1.00 95.44 116 GLN A O 1
ATOM 960 N N . ASP A 1 117 ? 5.820 -7.836 -20.970 1.00 93.25 117 ASP A N 1
ATOM 961 C CA . ASP A 1 117 ? 6.198 -9.259 -20.923 1.00 93.25 117 ASP A CA 1
ATOM 962 C C . ASP A 1 117 ? 5.562 -10.005 -19.733 1.00 93.25 117 ASP A C 1
ATOM 964 O O . ASP A 1 117 ? 6.238 -10.678 -18.955 1.00 93.25 117 ASP A O 1
ATOM 968 N N . ASP A 1 118 ? 4.255 -9.792 -19.539 1.00 93.06 118 ASP A N 1
ATOM 969 C CA . ASP A 1 118 ? 3.442 -10.306 -18.424 1.00 93.06 118 ASP A CA 1
ATOM 970 C C . ASP A 1 118 ? 3.874 -9.883 -17.009 1.00 93.06 118 ASP A C 1
ATOM 972 O O . ASP A 1 118 ? 3.286 -10.325 -16.018 1.00 93.06 118 ASP A O 1
ATOM 976 N N . LYS A 1 119 ? 4.834 -8.962 -16.885 1.00 97.06 119 LYS A N 1
ATOM 977 C CA . LYS A 1 119 ? 5.278 -8.404 -15.604 1.00 97.06 119 LYS A CA 1
ATOM 978 C C . LYS A 1 119 ? 4.622 -7.061 -15.337 1.00 97.06 119 LYS A C 1
ATOM 980 O O . LYS A 1 119 ? 4.619 -6.177 -16.192 1.00 97.06 119 LYS A O 1
ATOM 985 N N . LEU A 1 120 ? 4.091 -6.890 -14.132 1.00 98.19 120 LEU A N 1
ATOM 986 C CA . LEU A 1 120 ? 3.564 -5.616 -13.660 1.00 98.19 120 LEU A CA 1
ATOM 987 C C . LEU A 1 120 ? 4.706 -4.704 -13.211 1.00 98.19 120 LEU A C 1
ATOM 989 O O . LEU A 1 120 ? 5.539 -5.100 -12.399 1.00 98.19 120 LEU A O 1
ATOM 993 N N . ILE A 1 121 ? 4.704 -3.463 -13.685 1.00 98.62 121 ILE A N 1
ATOM 994 C CA . ILE A 1 121 ? 5.709 -2.466 -13.322 1.00 98.62 121 ILE A CA 1
ATOM 995 C C . ILE A 1 121 ? 5.170 -1.565 -12.208 1.00 98.62 121 ILE A C 1
ATOM 997 O O . ILE A 1 121 ? 4.133 -0.910 -12.351 1.00 98.62 121 ILE A O 1
ATOM 1001 N N . LEU A 1 122 ? 5.904 -1.490 -11.100 1.00 98.75 122 LEU A N 1
ATOM 1002 C CA . LEU A 1 122 ? 5.662 -0.548 -10.012 1.00 98.75 122 LEU A CA 1
ATOM 1003 C C . LEU A 1 122 ? 6.809 0.460 -9.963 1.00 98.75 122 LEU A C 1
ATOM 1005 O O . LEU A 1 122 ? 7.972 0.082 -9.858 1.00 98.75 122 LEU A O 1
ATOM 1009 N N . VAL A 1 123 ? 6.473 1.745 -10.033 1.00 98.81 123 VAL A N 1
ATOM 1010 C CA . VAL A 1 123 ? 7.422 2.854 -9.934 1.00 98.81 123 VAL A CA 1
ATOM 1011 C C . VAL A 1 123 ? 7.297 3.405 -8.522 1.00 98.81 123 VAL A C 1
ATOM 1013 O O . VAL A 1 123 ? 6.184 3.697 -8.085 1.00 98.81 123 VAL A O 1
ATOM 1016 N N . ALA A 1 124 ? 8.408 3.473 -7.792 1.00 98.75 124 ALA A N 1
ATOM 1017 C CA . ALA A 1 124 ? 8.406 3.736 -6.355 1.00 98.75 124 ALA A CA 1
ATOM 1018 C C . ALA A 1 124 ? 7.723 5.060 -5.995 1.00 98.75 124 ALA A C 1
ATOM 1020 O O . ALA A 1 124 ? 6.915 5.105 -5.071 1.00 98.75 124 ALA A O 1
ATOM 1021 N N . GLU A 1 125 ? 8.018 6.119 -6.745 1.00 98.81 125 GLU A N 1
ATOM 1022 C CA . GLU A 1 125 ? 7.473 7.452 -6.512 1.00 98.81 125 GLU A CA 1
ATOM 1023 C C . GLU A 1 125 ? 5.960 7.501 -6.749 1.00 98.81 125 GLU A C 1
ATOM 1025 O O . GLU A 1 125 ? 5.222 8.021 -5.916 1.00 98.81 125 GLU A O 1
ATOM 1030 N N . ASP A 1 126 ? 5.484 6.906 -7.847 1.00 98.88 126 ASP A N 1
ATOM 1031 C CA . ASP A 1 126 ? 4.053 6.862 -8.162 1.00 98.88 126 ASP A CA 1
ATOM 1032 C C . ASP A 1 126 ? 3.285 5.990 -7.150 1.00 98.88 126 ASP A C 1
ATOM 1034 O O . ASP A 1 126 ? 2.217 6.370 -6.665 1.00 98.88 126 ASP A O 1
ATOM 1038 N N . PHE A 1 127 ? 3.860 4.841 -6.771 1.00 98.81 127 PHE A N 1
ATOM 1039 C CA . PHE A 1 127 ? 3.263 3.947 -5.779 1.00 98.81 127 PHE A CA 1
ATOM 1040 C C . PHE A 1 127 ? 3.172 4.614 -4.400 1.00 98.81 127 PHE A C 1
ATOM 1042 O O . PHE A 1 127 ? 2.154 4.484 -3.718 1.00 98.81 127 PHE A O 1
ATOM 1049 N N . TYR A 1 128 ? 4.197 5.380 -4.015 1.00 98.88 128 TYR A N 1
ATOM 1050 C CA . TYR A 1 128 ? 4.191 6.170 -2.787 1.00 98.88 128 TYR A CA 1
ATOM 1051 C C . TYR A 1 128 ? 3.135 7.272 -2.809 1.00 98.88 128 TYR A C 1
ATOM 1053 O O . TYR A 1 128 ? 2.399 7.430 -1.837 1.00 98.88 128 TYR A O 1
ATOM 1061 N N . GLU A 1 129 ? 3.014 8.021 -3.906 1.00 98.88 129 GLU A N 1
ATOM 1062 C CA . GLU A 1 129 ? 1.985 9.058 -4.029 1.00 98.88 129 GLU A CA 1
ATOM 1063 C C . GLU A 1 129 ? 0.573 8.475 -3.871 1.00 98.88 129 GLU A C 1
ATOM 1065 O O . GLU A 1 129 ? -0.303 9.101 -3.267 1.00 98.88 129 GLU A O 1
ATOM 1070 N N . ASP A 1 130 ? 0.347 7.260 -4.369 1.00 98.81 130 ASP A N 1
ATOM 1071 C CA . ASP A 1 130 ? -0.917 6.553 -4.199 1.00 98.81 130 ASP A CA 1
ATOM 1072 C C . ASP A 1 130 ? -1.116 6.011 -2.777 1.00 98.81 130 ASP A C 1
ATOM 1074 O O . ASP A 1 130 ? -2.217 6.148 -2.231 1.00 98.81 130 ASP A O 1
ATOM 1078 N N . LEU A 1 131 ? -0.064 5.496 -2.131 1.00 98.81 131 LEU A N 1
ATOM 1079 C CA . LEU A 1 131 ? -0.100 5.140 -0.709 1.00 98.81 131 LEU A CA 1
ATOM 1080 C C . LEU A 1 131 ? -0.414 6.361 0.164 1.00 98.81 131 LEU A C 1
ATOM 1082 O O . LEU A 1 131 ? -1.275 6.282 1.037 1.00 98.81 131 LEU A O 1
ATOM 1086 N N . LYS A 1 132 ? 0.233 7.505 -0.077 1.00 98.88 132 LYS A N 1
ATOM 1087 C CA . LYS A 1 132 ? 0.004 8.751 0.668 1.00 98.88 132 LYS A CA 1
ATOM 1088 C C . LYS A 1 132 ? -1.466 9.155 0.596 1.00 98.88 132 LYS A C 1
ATOM 1090 O O . LYS A 1 132 ? -2.080 9.443 1.621 1.00 98.88 132 LYS A O 1
ATOM 1095 N N . LYS A 1 133 ? -2.076 9.090 -0.594 1.00 98.81 133 LYS A N 1
ATOM 1096 C CA . LYS A 1 133 ? -3.522 9.323 -0.764 1.00 98.81 133 LYS A CA 1
ATOM 1097 C C . LYS A 1 133 ? -4.359 8.309 0.020 1.00 98.81 133 LYS A C 1
ATOM 1099 O O . LYS A 1 133 ? -5.367 8.698 0.607 1.00 98.81 133 LYS A O 1
ATOM 1104 N N . ALA A 1 134 ? -3.967 7.035 0.048 1.00 98.75 134 ALA A N 1
ATOM 1105 C CA . ALA A 1 134 ? -4.645 6.004 0.832 1.00 98.75 134 ALA A CA 1
ATOM 1106 C C . ALA A 1 134 ? -4.572 6.277 2.347 1.00 98.75 134 ALA A C 1
ATOM 1108 O O . ALA A 1 134 ? -5.600 6.194 3.022 1.00 98.75 134 ALA A O 1
ATOM 1109 N N . CYS A 1 135 ? -3.408 6.680 2.868 1.00 98.69 135 CYS A N 1
ATOM 1110 C CA . CYS A 1 135 ? -3.240 7.108 4.259 1.00 98.69 135 CYS A CA 1
ATOM 1111 C C . CYS A 1 135 ? -4.157 8.292 4.589 1.00 98.69 135 CYS A C 1
ATOM 1113 O O . CYS A 1 135 ? -4.931 8.226 5.541 1.00 98.69 135 CYS A O 1
ATOM 1115 N N . LEU A 1 136 ? -4.140 9.346 3.766 1.00 98.56 136 LEU A N 1
ATOM 1116 C CA . LEU A 1 136 ? -4.967 10.540 3.974 1.00 98.56 136 LEU A CA 1
ATOM 1117 C C . LEU A 1 136 ? -6.472 10.229 3.930 1.00 98.56 136 LEU A C 1
ATOM 1119 O O . LEU A 1 136 ? -7.245 10.771 4.718 1.00 98.56 136 LEU A O 1
ATOM 1123 N N . ARG A 1 137 ? -6.905 9.320 3.046 1.00 98.19 137 ARG A N 1
ATOM 1124 C CA . ARG A 1 137 ? -8.296 8.834 3.011 1.00 98.19 137 ARG A CA 1
ATOM 1125 C C . ARG A 1 137 ? -8.685 8.134 4.308 1.00 98.19 137 ARG A C 1
ATOM 1127 O O . ARG A 1 137 ? -9.781 8.380 4.809 1.00 98.19 137 ARG A O 1
ATOM 1134 N N . LEU A 1 138 ? -7.807 7.283 4.841 1.00 98.00 138 LEU A N 1
ATOM 1135 C CA . LEU A 1 138 ? -8.049 6.591 6.103 1.00 98.00 138 LEU A CA 1
ATOM 1136 C C . LEU A 1 138 ? -8.143 7.587 7.265 1.00 98.00 138 LEU A C 1
ATOM 1138 O O . LEU A 1 138 ? -9.124 7.551 8.002 1.00 98.00 138 LEU A O 1
ATOM 1142 N N . LEU A 1 139 ? -7.183 8.512 7.374 1.00 97.56 139 LEU A N 1
ATOM 1143 C CA . LEU A 1 139 ? -7.152 9.546 8.415 1.00 97.56 139 LEU A CA 1
ATOM 1144 C C . LEU A 1 139 ? -8.428 10.399 8.415 1.00 97.56 139 LEU A C 1
ATOM 1146 O O . LEU A 1 139 ? -9.068 10.537 9.453 1.00 97.56 139 LEU A O 1
ATOM 1150 N N . ASN A 1 140 ? -8.870 10.863 7.244 1.00 97.44 140 ASN A N 1
ATOM 1151 C CA . ASN A 1 140 ? -10.140 11.581 7.090 1.00 97.44 140 ASN A CA 1
ATOM 1152 C C . ASN A 1 140 ? -11.351 10.723 7.512 1.00 97.44 140 ASN A C 1
ATOM 1154 O O . ASN A 1 140 ? -12.294 11.211 8.131 1.00 97.44 140 ASN A O 1
ATOM 1158 N N . GLY A 1 141 ? -11.337 9.421 7.207 1.00 97.00 141 GLY A N 1
ATOM 1159 C CA . GLY A 1 141 ? -12.355 8.480 7.683 1.00 97.00 141 GLY A CA 1
ATOM 1160 C C . GLY A 1 141 ? -12.384 8.356 9.209 1.00 97.00 141 GLY A C 1
ATOM 1161 O O . GLY A 1 141 ? -13.464 8.283 9.796 1.00 97.00 141 GLY A O 1
ATOM 1162 N N . MET A 1 142 ? -11.217 8.385 9.855 1.00 95.50 142 MET A N 1
ATOM 1163 C CA . MET A 1 142 ? -11.090 8.360 11.315 1.00 95.50 142 MET A CA 1
ATOM 1164 C C . MET A 1 142 ? -11.531 9.681 11.952 1.00 95.50 142 MET A C 1
ATOM 1166 O O . MET A 1 142 ? -12.177 9.679 12.994 1.00 95.50 142 MET A O 1
ATOM 1170 N N . GLU A 1 143 ? -11.210 10.821 11.341 1.00 95.00 143 GLU A N 1
ATOM 1171 C CA . GLU A 1 143 ? -11.676 12.145 11.782 1.00 95.00 143 GLU A CA 1
ATOM 1172 C C . GLU A 1 143 ? -13.199 12.269 11.735 1.00 95.00 143 GLU A C 1
ATOM 1174 O O . GLU A 1 143 ? -13.801 12.815 12.654 1.00 95.00 143 GLU A O 1
ATOM 1179 N N . LYS A 1 144 ? -13.830 11.696 10.708 1.00 95.81 144 LYS A N 1
ATOM 1180 C CA . LYS A 1 144 ? -15.291 11.667 10.559 1.00 95.81 144 LYS A CA 1
ATOM 1181 C C . LYS A 1 144 ? -15.987 10.602 11.412 1.00 95.81 144 LYS A C 1
ATOM 1183 O O . LYS A 1 144 ? -17.204 10.470 11.320 1.00 95.81 144 LYS A O 1
ATOM 1188 N N . GLY A 1 145 ? -15.243 9.804 12.182 1.00 93.94 145 GLY A N 1
ATOM 1189 C CA . GLY A 1 145 ? -15.793 8.706 12.984 1.00 93.94 145 GLY A CA 1
ATOM 1190 C C . GLY A 1 145 ? -16.336 7.524 12.169 1.00 93.94 145 GLY A C 1
ATOM 1191 O O . GLY A 1 145 ? -17.023 6.669 12.719 1.00 93.94 145 GLY A O 1
ATOM 1192 N N . ILE A 1 146 ? -16.036 7.455 10.867 1.00 94.56 146 ILE A N 1
ATOM 1193 C CA . ILE A 1 146 ? -16.439 6.350 9.978 1.00 94.56 146 ILE A CA 1
ATOM 1194 C C . ILE A 1 146 ? -15.535 5.132 10.206 1.00 94.56 146 ILE A C 1
ATOM 1196 O O . ILE A 1 146 ? -15.974 3.989 10.097 1.00 94.56 146 ILE A O 1
ATOM 1200 N N . VAL A 1 147 ? -14.259 5.381 10.508 1.00 94.25 147 VAL A N 1
ATOM 1201 C CA . VAL A 1 147 ? -13.253 4.356 10.793 1.00 94.25 147 VAL A CA 1
ATOM 1202 C C . VAL A 1 147 ? -12.859 4.448 12.260 1.00 94.25 147 VAL A C 1
ATOM 1204 O O . VAL A 1 147 ? -12.437 5.502 12.731 1.00 94.25 147 VAL A O 1
ATOM 1207 N N . SER A 1 148 ? -12.980 3.336 12.980 1.00 89.31 148 SER A N 1
ATOM 1208 C CA . SER A 1 148 ? -12.574 3.251 14.381 1.00 89.31 148 SER A CA 1
ATOM 1209 C C . SER A 1 148 ? -11.057 3.293 14.531 1.00 89.31 148 SER A C 1
ATOM 1211 O O . SER A 1 148 ? -10.324 2.685 13.746 1.00 89.31 148 SER A O 1
ATOM 1213 N N . ASP A 1 149 ? -10.599 3.927 15.604 1.00 86.69 149 ASP A N 1
ATOM 1214 C CA . ASP A 1 149 ? -9.203 3.871 16.011 1.00 86.69 149 ASP A CA 1
ATOM 1215 C C . ASP A 1 149 ? -8.799 2.451 16.471 1.00 86.69 149 ASP A C 1
ATOM 1217 O O . ASP A 1 149 ? -9.623 1.675 16.963 1.00 86.69 149 ASP A O 1
ATOM 1221 N N . LYS A 1 150 ? -7.519 2.103 16.315 1.00 88.00 150 LYS A N 1
ATOM 1222 C CA . LYS A 1 150 ? -6.906 0.885 16.850 1.00 88.00 150 LYS A CA 1
ATOM 1223 C C . LYS A 1 150 ? -5.633 1.236 17.602 1.00 88.00 150 LYS A C 1
ATOM 1225 O O . LYS A 1 150 ? -4.755 1.914 17.076 1.00 88.00 150 LYS A O 1
ATOM 1230 N N . LYS A 1 151 ? -5.504 0.694 18.814 1.00 82.12 151 LYS A N 1
ATOM 1231 C CA . LYS A 1 151 ? -4.335 0.925 19.664 1.00 82.12 151 LYS A CA 1
ATOM 1232 C C . LYS A 1 151 ? -3.065 0.357 19.022 1.00 82.12 151 LYS A C 1
ATOM 1234 O O . LYS A 1 151 ? -2.964 -0.854 18.814 1.00 82.12 151 LYS A O 1
ATOM 1239 N N . ILE A 1 152 ? -2.095 1.228 18.753 1.00 81.94 152 ILE A N 1
ATOM 1240 C CA . ILE A 1 152 ? -0.734 0.862 18.349 1.00 81.94 152 ILE A CA 1
ATOM 1241 C C . ILE A 1 152 ? 0.088 0.565 19.607 1.00 81.94 152 ILE A C 1
ATOM 1243 O O . ILE A 1 152 ? -0.094 1.206 20.640 1.00 81.94 152 ILE A O 1
ATOM 1247 N N . ASN A 1 153 ? 0.978 -0.430 19.544 1.00 79.62 153 ASN A N 1
ATOM 1248 C CA . ASN A 1 153 ? 1.905 -0.683 20.644 1.00 79.62 153 ASN A CA 1
ATOM 1249 C C . ASN A 1 153 ? 3.049 0.337 20.612 1.00 79.62 153 ASN A C 1
ATOM 1251 O O . ASN A 1 153 ? 3.976 0.201 19.815 1.00 79.62 153 ASN A O 1
ATOM 1255 N N . THR A 1 154 ? 2.987 1.334 21.484 1.00 67.00 154 THR A N 1
ATOM 1256 C CA . THR A 1 154 ? 3.970 2.420 21.553 1.00 67.00 154 THR A CA 1
ATOM 1257 C C . THR A 1 154 ? 5.253 2.017 22.280 1.00 67.00 154 THR A C 1
ATOM 1259 O O . THR A 1 154 ? 6.281 2.645 22.068 1.00 67.00 154 THR A O 1
ATOM 1262 N N . GLU A 1 155 ? 5.237 0.932 23.064 1.00 69.12 155 GLU A N 1
ATOM 1263 C CA . GLU A 1 155 ? 6.426 0.386 23.747 1.00 69.12 155 GLU A CA 1
ATOM 1264 C C . GLU A 1 155 ? 7.453 -0.223 22.773 1.00 69.12 155 GLU A C 1
ATOM 1266 O O . GLU A 1 155 ? 8.546 -0.607 23.172 1.00 69.12 155 GLU A O 1
ATOM 1271 N N . PHE A 1 156 ? 7.115 -0.320 21.483 1.00 63.81 156 PHE A N 1
ATOM 1272 C CA . PHE A 1 156 ? 8.024 -0.791 20.437 1.00 63.81 156 PHE A CA 1
ATOM 1273 C C . PHE A 1 156 ? 8.992 0.298 19.936 1.00 63.81 156 PHE A C 1
ATOM 1275 O O . PHE A 1 156 ? 10.007 -0.021 19.323 1.00 63.81 156 PHE A O 1
ATOM 1282 N N . TYR A 1 157 ? 8.701 1.576 20.195 1.00 62.97 157 TYR A N 1
ATOM 1283 C CA . TYR A 1 157 ? 9.492 2.703 19.706 1.00 62.97 157 TYR A CA 1
ATOM 1284 C C . TYR A 1 157 ? 10.161 3.452 20.862 1.00 62.97 157 TYR A C 1
ATOM 1286 O O . TYR A 1 157 ? 9.562 4.329 21.473 1.00 62.97 157 TYR A O 1
ATOM 1294 N N . TYR A 1 158 ? 11.437 3.148 21.113 1.00 60.12 158 TYR A N 1
ATOM 1295 C CA . TYR A 1 158 ? 12.327 3.986 21.937 1.00 60.12 158 TYR A CA 1
ATOM 1296 C C . TYR A 1 158 ? 13.208 4.920 21.092 1.00 60.12 158 TYR A C 1
ATOM 1298 O O . TYR A 1 158 ? 14.090 5.593 21.614 1.00 60.12 158 TYR A O 1
ATOM 1306 N N . CYS A 1 159 ? 13.005 4.928 19.773 1.00 59.62 159 CYS A N 1
ATOM 1307 C CA . CYS A 1 159 ? 13.813 5.680 18.813 1.00 59.62 159 CYS A CA 1
ATOM 1308 C C . CYS A 1 159 ? 13.176 7.020 18.401 1.00 59.62 159 CYS A C 1
ATOM 1310 O O . CYS A 1 159 ? 13.587 7.595 17.395 1.00 59.62 159 CYS A O 1
ATOM 1312 N N . PHE A 1 160 ? 12.164 7.491 19.138 1.00 52.69 160 PHE A N 1
ATOM 1313 C CA . PHE A 1 160 ? 11.463 8.754 18.903 1.00 52.69 160 PHE A CA 1
ATOM 1314 C C . PHE A 1 160 ? 11.577 9.696 20.092 1.00 52.69 160 PHE A C 1
ATOM 1316 O O . PHE A 1 160 ? 11.521 9.198 21.238 1.00 52.69 160 PHE A O 1
#

Foldseek 3Di:
DFQFPLNVCCPQLQPVLVVCQVVVVLLVSLQSLQVSLLQLLVLVDPDASPDPPCSLVSSLSLQCPQFPNLSNVVCVVHNCCVFRHVCCVPPSDGHPQEDEAALPDPPQNVQAQHDDPNHGYHHRVVSSVRSNSSSVVSSVCVVVVVTDTHRDDPVVDPPD

Solvent-accessible surface area (backbone atoms only — not comparable to full-atom values): 8890 Å² total; per-residue (Å²): 133,85,59,46,51,66,55,44,46,50,46,54,62,38,52,52,38,45,49,28,47,75,72,65,41,43,70,62,28,54,46,52,54,41,56,42,36,25,56,58,10,39,52,78,50,94,61,64,90,84,52,77,96,40,62,65,59,17,29,45,43,21,34,60,72,43,36,60,74,69,44,35,66,62,34,48,96,44,41,44,39,59,35,41,36,50,24,30,74,76,68,73,40,61,34,95,51,47,43,84,43,34,66,84,39,90,88,51,26,88,35,60,81,35,70,57,96,84,19,40,28,43,19,48,62,64,54,46,57,40,48,42,51,21,52,53,53,50,51,53,32,39,75,70,66,77,31,66,88,62,91,55,79,51,90,77,57,86,88,117

Nearest PDB structures (foldseek):
  4ymr-assembly1_A  TM=4.464E-01  e=3.853E+00  Mus musculus

Sequence (160 aa):
MELSSKEFIQKVFIEETENLVRQGFYHFAFVIMSQALETLGSFLDSKPLKARDQSKLRFSHAMNKLMPIKYARLNDNHLLYDQLRASLAHTFTTSRQIILSSRTNHEFGKKHLQKQDDKLILVAEDFYEDLKKACLRLLNGMEKGIVSDKKINTEFYYCF